Protein AF-A0A191TID4-F1 (afdb_monomer)

Secondary structure (DSS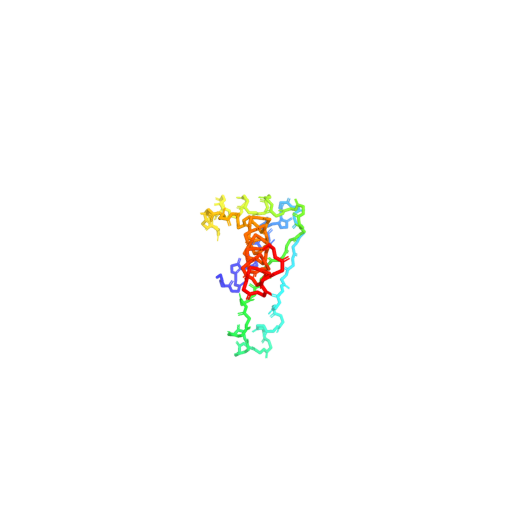P, 8-state):
--HHHHHHHHHHHHHTT--EEEESHHHHHH-GGGGGGTTSSEEEE-GGGHHHHHHHHHHTTSS---------HHHHHHHHHHHHHHHHHHHHHHTT--

Sequence (98 aa):
MSFSEIYLVRHLLEEHGIFCFTKDELLAQTAPYLTAYSNGIQLQVEEKDIIEAVSILQEHGYLAPKIEKRFNETKVVAILFAVLIILMVVYLWRKGLL

pLDDT: mean 85.99, std 11.16, range [47.47, 96.38]

Structure (mmCIF, N/CA/C/O backbone):
data_AF-A0A191TID4-F1
#
_entry.id   AF-A0A191TID4-F1
#
loop_
_atom_site.group_PDB
_atom_site.id
_atom_site.type_symbol
_atom_site.label_atom_id
_atom_site.label_alt_id
_atom_site.label_comp_id
_atom_site.label_asym_id
_atom_site.label_entity_id
_atom_site.label_seq_id
_atom_site.pdbx_PDB_ins_code
_atom_site.Cartn_x
_atom_site.Cartn_y
_atom_site.Cartn_z
_atom_site.occupancy
_atom_site.B_iso_or_equiv
_atom_site.auth_seq_id
_atom_site.auth_comp_id
_atom_site.auth_asym_id
_atom_site.auth_atom_id
_atom_site.pdbx_PDB_model_num
ATOM 1 N N . MET A 1 1 ? 3.878 3.776 5.242 1.00 69.00 1 MET A N 1
ATOM 2 C CA . MET A 1 1 ? 2.647 3.864 6.040 1.00 69.00 1 MET A CA 1
ATOM 3 C C . MET A 1 1 ? 2.763 2.863 7.172 1.00 69.00 1 MET A C 1
ATOM 5 O O . MET A 1 1 ? 3.162 1.732 6.909 1.00 69.00 1 MET A O 1
ATOM 9 N N . SER A 1 2 ? 2.552 3.288 8.412 1.00 77.38 2 SER A N 1
ATOM 10 C CA . SER A 1 2 ? 2.582 2.400 9.578 1.00 77.38 2 SER A CA 1
ATOM 11 C C . SER A 1 2 ? 1.322 1.526 9.644 1.00 77.38 2 SER A C 1
ATOM 13 O O . SER A 1 2 ? 0.319 1.824 8.998 1.00 77.38 2 SER A O 1
ATOM 15 N N . PHE A 1 3 ? 1.361 0.454 10.44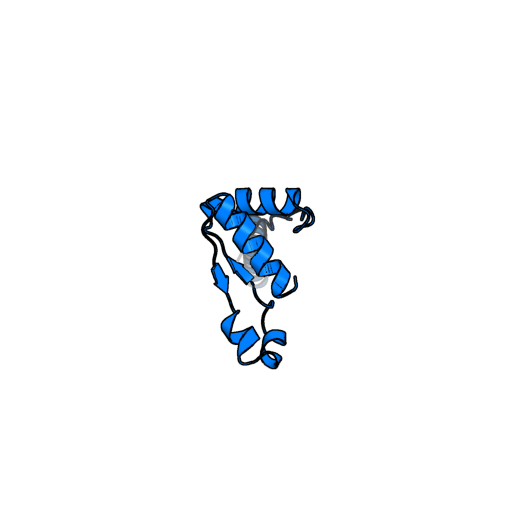4 1.00 80.38 3 PHE A N 1
ATOM 16 C CA . PHE A 1 3 ? 0.200 -0.416 10.680 1.00 80.38 3 PHE A CA 1
ATOM 17 C C . PHE A 1 3 ? -1.024 0.391 11.130 1.00 80.38 3 PHE A C 1
ATOM 19 O O . PHE A 1 3 ? -2.097 0.268 10.554 1.00 80.38 3 PHE A O 1
ATOM 26 N N . SER A 1 4 ? -0.836 1.285 12.103 1.00 85.75 4 SER A N 1
ATOM 27 C CA . SER A 1 4 ? -1.896 2.127 12.663 1.00 85.75 4 SER A CA 1
ATOM 28 C C . SER A 1 4 ? -2.491 3.095 11.637 1.00 85.75 4 SER A C 1
ATOM 30 O O . SER A 1 4 ? -3.703 3.287 11.602 1.00 85.75 4 SER A O 1
ATOM 32 N N . GLU A 1 5 ? -1.657 3.676 10.770 1.00 88.44 5 GLU A N 1
ATOM 33 C CA . GLU A 1 5 ? -2.113 4.573 9.699 1.00 88.44 5 GLU A CA 1
ATOM 34 C C . GLU A 1 5 ? -3.014 3.860 8.685 1.00 88.44 5 GLU A C 1
ATOM 36 O O . GLU A 1 5 ? -3.952 4.469 8.179 1.00 88.44 5 GLU A O 1
ATOM 41 N N . ILE A 1 6 ? -2.772 2.573 8.415 1.00 90.62 6 ILE A N 1
ATOM 42 C CA . ILE A 1 6 ? -3.595 1.793 7.482 1.00 90.62 6 ILE A CA 1
ATOM 43 C C . ILE A 1 6 ? -5.021 1.622 8.007 1.00 90.62 6 ILE A C 1
ATOM 45 O O . ILE A 1 6 ? -5.956 1.733 7.220 1.00 90.62 6 ILE A O 1
ATOM 49 N N . TYR A 1 7 ? -5.216 1.413 9.314 1.00 90.44 7 TYR A N 1
ATOM 50 C CA . TYR A 1 7 ? -6.570 1.340 9.879 1.00 90.44 7 TYR A CA 1
ATOM 51 C C . TYR A 1 7 ? -7.274 2.688 9.875 1.00 90.44 7 TYR A C 1
ATOM 53 O O . TYR A 1 7 ? -8.468 2.726 9.606 1.00 90.44 7 TYR A O 1
ATOM 61 N N . LEU A 1 8 ? -6.550 3.783 10.133 1.00 93.25 8 LEU A N 1
ATOM 62 C CA . LEU A 1 8 ? -7.123 5.128 10.046 1.00 93.25 8 LEU A CA 1
ATOM 63 C C . LEU A 1 8 ? -7.615 5.420 8.628 1.00 93.25 8 LEU A C 1
ATOM 65 O O . LEU A 1 8 ? -8.742 5.863 8.440 1.00 93.25 8 LEU A O 1
ATOM 69 N N . VAL A 1 9 ? -6.797 5.099 7.627 1.00 93.94 9 VAL A N 1
ATOM 70 C CA . VAL A 1 9 ? -7.168 5.269 6.222 1.00 93.94 9 VAL A CA 1
ATOM 71 C C . VAL A 1 9 ? -8.296 4.339 5.804 1.00 93.94 9 VAL A C 1
ATOM 73 O O . VAL A 1 9 ? -9.194 4.757 5.081 1.00 93.94 9 VAL A O 1
ATOM 76 N N . ARG A 1 10 ? -8.275 3.087 6.259 1.00 94.25 10 ARG A N 1
ATOM 77 C CA . ARG A 1 10 ? -9.362 2.145 6.009 1.00 94.25 10 ARG A CA 1
ATOM 78 C C . ARG A 1 10 ? -10.686 2.695 6.534 1.00 94.25 10 ARG A C 1
ATOM 80 O O . ARG A 1 10 ? -11.649 2.745 5.781 1.00 94.25 10 ARG A O 1
ATOM 87 N N . HIS A 1 11 ? -10.704 3.159 7.783 1.00 94.56 11 HIS A N 1
ATOM 88 C CA . HIS A 1 11 ? -11.891 3.762 8.384 1.00 94.56 11 HIS A CA 1
ATOM 89 C C . HIS A 1 11 ? -12.367 4.983 7.596 1.00 94.56 11 HIS A C 1
ATOM 91 O O . HIS A 1 11 ? -13.554 5.103 7.321 1.00 94.56 11 HIS A O 1
ATOM 97 N N . LEU A 1 12 ? -11.436 5.847 7.183 1.00 95.38 12 LEU A N 1
ATOM 98 C CA . LEU A 1 12 ? -11.740 7.023 6.374 1.00 95.38 12 LEU A CA 1
ATOM 99 C C . LEU A 1 12 ? -12.419 6.649 5.048 1.00 95.38 12 LEU A C 1
ATOM 101 O O . LEU A 1 12 ? -13.418 7.259 4.680 1.00 95.38 12 LEU A O 1
ATOM 105 N N . LEU A 1 13 ?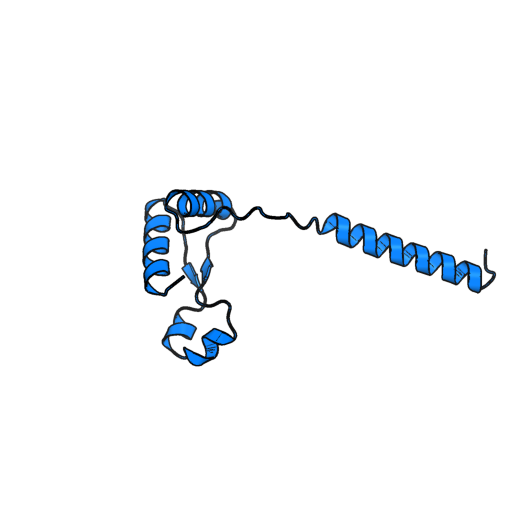 -11.898 5.654 4.326 1.00 95.38 13 LEU A N 1
ATOM 106 C CA . LEU A 1 13 ? -12.492 5.205 3.063 1.00 95.38 13 LEU A CA 1
ATOM 107 C C . LEU A 1 13 ? -13.852 4.527 3.283 1.00 95.38 13 LEU A C 1
ATOM 109 O O . LEU A 1 13 ? -14.793 4.802 2.541 1.00 95.38 13 LEU A O 1
ATOM 113 N N . GLU A 1 14 ? -13.980 3.705 4.327 1.00 95.19 14 GLU A N 1
ATOM 114 C CA . GLU A 1 14 ? -15.246 3.060 4.695 1.00 95.19 14 GLU A CA 1
ATOM 115 C C . GLU A 1 14 ? -16.327 4.094 5.073 1.00 95.19 14 GLU A C 1
ATOM 117 O O . GLU A 1 14 ? -17.485 3.931 4.689 1.00 95.19 14 GLU A O 1
ATOM 122 N N . GLU A 1 15 ? -15.965 5.196 5.744 1.00 96.38 15 GLU A N 1
ATOM 123 C CA . GLU A 1 15 ? -16.872 6.320 6.043 1.00 96.38 15 GLU A CA 1
ATOM 124 C C . GLU A 1 15 ? -17.378 7.036 4.785 1.00 96.38 15 GLU A C 1
ATOM 126 O O . GLU A 1 15 ? -18.513 7.513 4.761 1.00 96.38 15 GLU A O 1
ATOM 131 N N . HIS A 1 16 ? -16.571 7.065 3.723 1.00 94.31 16 HIS A N 1
ATOM 132 C CA . HIS A 1 16 ? -16.959 7.604 2.416 1.00 94.31 16 HIS A CA 1
ATOM 133 C C . HIS A 1 16 ? -17.705 6.575 1.549 1.00 94.31 16 HIS A C 1
ATOM 135 O O . HIS A 1 16 ? -18.023 6.848 0.396 1.00 94.31 16 HIS A O 1
ATOM 141 N N . GLY A 1 17 ? -18.019 5.393 2.092 1.00 95.00 17 GLY A N 1
ATOM 142 C CA . GLY A 1 17 ? -18.743 4.339 1.381 1.00 95.00 17 GLY A CA 1
ATOM 143 C C . GLY A 1 17 ? -17.884 3.531 0.406 1.00 95.00 17 GLY A C 1
ATOM 144 O O . GLY A 1 17 ? -18.430 2.755 -0.378 1.00 95.00 17 GLY A O 1
ATOM 145 N N . ILE A 1 18 ? -16.557 3.673 0.462 1.00 95.94 18 ILE A N 1
ATOM 146 C CA . ILE A 1 18 ? -15.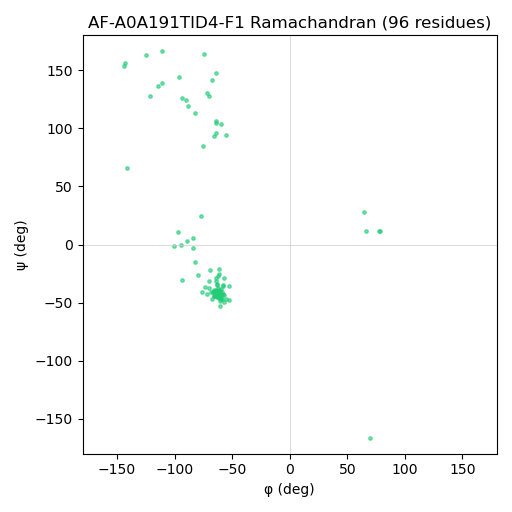623 2.936 -0.388 1.00 95.94 18 ILE A CA 1
ATOM 147 C C . ILE A 1 18 ? -15.264 1.620 0.295 1.00 95.94 18 ILE A C 1
ATOM 149 O O . ILE A 1 18 ? -14.675 1.586 1.379 1.00 95.94 18 ILE A O 1
ATOM 153 N N . PHE A 1 19 ? -15.586 0.510 -0.366 1.00 94.25 19 PHE A N 1
ATOM 154 C CA . PHE A 1 19 ? -15.178 -0.805 0.108 1.00 94.25 19 PHE A CA 1
ATOM 155 C C . PHE A 1 19 ? -13.666 -0.983 -0.057 1.00 94.25 19 PHE A C 1
ATOM 157 O O . PHE A 1 19 ? -13.115 -0.810 -1.147 1.00 94.25 19 PHE A O 1
ATOM 164 N N . CYS A 1 20 ? -12.991 -1.369 1.024 1.00 94.19 20 CYS A N 1
ATOM 165 C CA . CYS A 1 20 ? -11.559 -1.616 1.005 1.00 94.19 20 CYS A CA 1
ATOM 166 C C . CYS A 1 20 ? -11.155 -2.791 1.902 1.00 94.19 20 CYS A C 1
ATOM 168 O O . CYS A 1 20 ? -11.850 -3.159 2.850 1.00 94.19 20 CYS A O 1
ATOM 170 N N . PHE A 1 21 ? -10.013 -3.406 1.593 1.00 93.56 21 PHE A N 1
ATOM 171 C CA . PHE A 1 21 ? -9.451 -4.489 2.396 1.00 93.56 21 PHE A CA 1
ATOM 172 C C . PHE A 1 21 ? -7.928 -4.438 2.440 1.00 93.56 21 PHE A C 1
ATOM 174 O O . PHE A 1 21 ? -7.257 -3.934 1.539 1.00 93.56 21 PHE A O 1
ATOM 181 N N . THR A 1 22 ? -7.373 -4.982 3.513 1.00 92.19 22 THR A N 1
ATOM 182 C CA . THR A 1 22 ? -5.937 -5.067 3.747 1.00 92.19 22 THR A CA 1
ATOM 183 C C . THR A 1 22 ? -5.387 -6.371 3.181 1.00 92.19 22 THR A C 1
ATOM 185 O O . THR A 1 22 ? -5.819 -7.475 3.514 1.00 92.19 22 THR A O 1
ATOM 188 N N . LYS A 1 23 ? -4.393 -6.254 2.309 1.00 90.19 23 LYS A N 1
ATOM 189 C CA . LYS A 1 23 ? -3.587 -7.367 1.820 1.00 90.19 23 LYS A CA 1
ATOM 190 C C . LYS A 1 23 ? -2.306 -7.455 2.646 1.00 90.19 23 LYS A C 1
ATOM 192 O O . LYS A 1 23 ? -1.743 -6.437 3.044 1.00 90.19 23 LYS A O 1
ATOM 197 N N . ASP A 1 24 ? -1.856 -8.683 2.887 1.00 89.06 24 ASP A N 1
ATOM 198 C CA . ASP A 1 24 ? -0.617 -9.003 3.606 1.00 89.06 24 ASP A CA 1
ATOM 199 C C . ASP A 1 24 ? -0.620 -8.616 5.105 1.00 89.06 24 ASP A C 1
ATOM 201 O O . ASP A 1 24 ? 0.404 -8.725 5.776 1.00 89.06 24 ASP A O 1
ATOM 205 N N . GLU A 1 25 ? -1.783 -8.261 5.675 1.00 88.69 25 GLU A N 1
ATOM 206 C CA . GLU A 1 25 ? -1.948 -7.976 7.112 1.00 88.69 25 GLU A CA 1
ATOM 207 C C . GLU A 1 25 ? -1.594 -9.189 7.981 1.00 88.69 25 GLU A C 1
ATOM 209 O O . GLU A 1 25 ? -0.791 -9.082 8.908 1.00 88.69 25 GLU A O 1
ATOM 214 N N . LEU A 1 26 ? -2.136 -10.366 7.647 1.00 88.94 26 LEU A N 1
ATOM 215 C CA . LEU A 1 26 ? -1.852 -11.602 8.379 1.00 88.94 26 LEU A CA 1
ATOM 216 C C . LEU A 1 26 ? -0.362 -11.955 8.324 1.00 88.94 26 LEU A C 1
ATOM 218 O O . LEU A 1 26 ? 0.211 -12.392 9.320 1.00 88.94 26 LEU A O 1
ATOM 222 N N . LEU A 1 27 ? 0.276 -11.749 7.170 1.00 88.50 27 LEU A N 1
ATOM 223 C CA . LEU A 1 27 ? 1.705 -11.997 6.999 1.00 88.50 27 LEU A CA 1
ATOM 224 C C . LEU A 1 27 ? 2.528 -11.036 7.861 1.00 88.50 27 LEU A C 1
ATOM 226 O O . LEU A 1 27 ? 3.466 -11.470 8.526 1.00 88.50 27 LEU A O 1
ATOM 230 N N . ALA A 1 28 ? 2.137 -9.763 7.928 1.00 86.56 28 ALA A N 1
ATOM 231 C CA . ALA A 1 28 ? 2.780 -8.792 8.804 1.00 86.56 28 ALA A CA 1
ATOM 232 C C . ALA A 1 28 ? 2.633 -9.133 10.295 1.00 86.56 28 ALA A C 1
ATOM 234 O O . ALA A 1 28 ? 3.571 -8.912 11.059 1.00 86.56 28 ALA A O 1
ATOM 235 N N . GLN A 1 29 ? 1.501 -9.715 10.702 1.00 87.25 29 GLN A N 1
ATOM 236 C CA . GLN A 1 29 ? 1.269 -10.147 12.084 1.00 87.25 29 GLN A CA 1
ATOM 237 C C . GLN A 1 29 ? 2.009 -11.444 12.443 1.00 87.25 29 GLN A C 1
ATOM 239 O O . GLN A 1 29 ? 2.540 -11.570 13.544 1.00 87.25 29 GLN A O 1
ATOM 244 N N . THR A 1 30 ? 2.040 -12.422 11.536 1.00 91.38 30 THR A N 1
ATOM 245 C CA . THR A 1 30 ? 2.530 -13.784 11.829 1.00 91.38 30 THR A CA 1
ATOM 246 C C . THR A 1 30 ? 4.003 -13.991 11.489 1.00 91.38 30 THR A C 1
ATOM 248 O O . THR A 1 30 ? 4.686 -14.774 12.147 1.00 91.38 30 THR A O 1
ATOM 251 N N . ALA A 1 31 ? 4.513 -13.284 10.482 1.00 89.06 31 ALA A N 1
ATOM 252 C CA . ALA A 1 31 ? 5.883 -13.404 10.003 1.00 89.06 31 ALA A CA 1
ATOM 253 C C . ALA A 1 31 ? 6.452 -12.023 9.621 1.00 89.06 31 ALA A C 1
ATOM 255 O O . ALA A 1 31 ? 6.778 -11.783 8.455 1.00 89.06 31 ALA A O 1
ATOM 256 N N . PRO A 1 32 ? 6.630 -11.104 10.592 1.00 84.69 32 PRO A N 1
ATOM 257 C CA . PRO A 1 32 ? 7.074 -9.734 10.327 1.00 84.69 32 PRO A CA 1
ATOM 258 C C . PRO A 1 32 ? 8.423 -9.663 9.594 1.00 84.69 32 PRO A C 1
ATOM 260 O O . PRO A 1 32 ? 8.646 -8.752 8.806 1.00 84.69 32 PRO A O 1
AT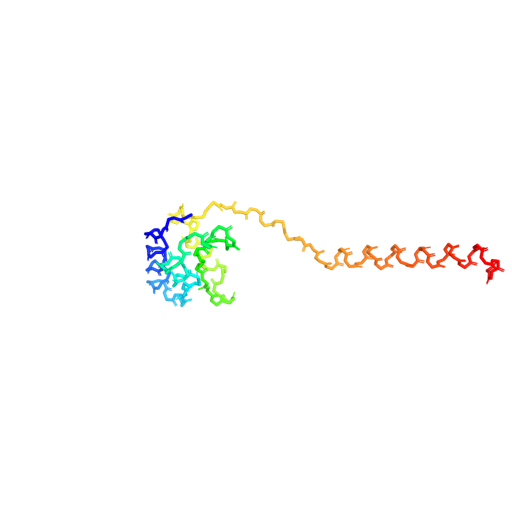OM 263 N N . TYR A 1 33 ? 9.306 -10.649 9.765 1.00 85.50 33 TYR A N 1
ATOM 264 C CA . TYR A 1 33 ? 10.585 -10.736 9.048 1.00 85.50 33 TYR A CA 1
ATOM 265 C C . TYR A 1 33 ? 10.436 -11.038 7.545 1.00 85.50 33 TYR A C 1
ATOM 267 O O . TYR A 1 33 ? 11.333 -10.714 6.768 1.00 85.50 33 TYR A O 1
ATOM 275 N N . LEU A 1 34 ? 9.313 -11.624 7.112 1.00 83.69 34 LEU A N 1
ATOM 276 C CA . LEU A 1 34 ? 9.011 -11.846 5.694 1.00 83.69 34 LEU A CA 1
ATOM 277 C C . LEU A 1 34 ? 8.431 -10.603 5.018 1.00 83.69 34 LEU A C 1
ATOM 279 O O . LEU A 1 34 ? 8.434 -10.527 3.791 1.00 83.69 34 LEU A O 1
ATOM 283 N N . THR A 1 35 ? 7.982 -9.605 5.786 1.00 77.88 35 THR A N 1
ATOM 284 C CA . THR A 1 35 ? 7.408 -8.375 5.218 1.00 77.88 35 THR A CA 1
ATOM 285 C C . THR A 1 35 ? 8.404 -7.603 4.361 1.00 77.88 35 THR A C 1
ATOM 287 O O . THR A 1 35 ? 7.977 -6.941 3.422 1.00 77.88 35 THR A O 1
ATOM 290 N N . ALA A 1 36 ? 9.712 -7.760 4.601 1.00 76.31 36 ALA A N 1
ATOM 291 C CA . ALA A 1 36 ? 10.778 -7.192 3.775 1.00 76.31 36 ALA A CA 1
ATOM 292 C C . ALA A 1 36 ? 10.767 -7.696 2.316 1.00 76.31 36 ALA A C 1
ATOM 294 O O . ALA A 1 36 ? 11.309 -7.032 1.437 1.00 76.31 36 ALA A O 1
ATOM 295 N N . TYR A 1 37 ? 10.142 -8.849 2.054 1.00 80.25 37 TYR A N 1
ATOM 296 C CA . TYR A 1 37 ? 9.943 -9.407 0.711 1.00 80.25 37 TYR A CA 1
ATOM 297 C C . TYR A 1 37 ? 8.583 -9.031 0.101 1.00 80.25 37 TYR A C 1
ATOM 299 O O . TYR A 1 37 ? 8.281 -9.415 -1.027 1.00 80.25 37 TYR A O 1
ATOM 307 N N . SER A 1 38 ? 7.761 -8.284 0.838 1.00 78.88 38 SER A N 1
ATOM 308 C CA . SER A 1 38 ? 6.488 -7.722 0.387 1.00 78.88 38 SER A CA 1
ATOM 309 C C . SER A 1 38 ? 6.601 -6.200 0.271 1.00 78.88 38 SER A C 1
ATOM 311 O O . SER A 1 38 ? 7.502 -5.590 0.842 1.00 78.88 38 SER A O 1
ATOM 313 N N . ASN A 1 39 ? 5.636 -5.552 -0.380 1.00 77.81 39 ASN A N 1
ATOM 314 C CA . ASN A 1 39 ? 5.530 -4.085 -0.359 1.00 77.81 39 ASN A CA 1
ATOM 315 C C . ASN A 1 39 ? 4.933 -3.549 0.963 1.00 77.81 39 ASN A C 1
ATOM 317 O O . ASN A 1 39 ? 4.339 -2.472 0.987 1.00 77.81 39 ASN A O 1
ATOM 321 N N . GLY A 1 40 ? 5.061 -4.305 2.057 1.00 81.81 40 GLY A N 1
ATOM 322 C CA . GLY A 1 40 ? 4.331 -4.079 3.297 1.00 81.81 40 GLY A CA 1
ATOM 323 C C . GLY A 1 40 ? 2.840 -4.388 3.156 1.00 81.81 40 GLY A C 1
ATOM 324 O O . GLY A 1 40 ? 2.394 -4.999 2.181 1.00 81.81 40 GLY A O 1
ATOM 325 N N . ILE A 1 41 ? 2.069 -3.943 4.148 1.00 88.12 41 ILE A N 1
ATOM 326 C CA . ILE A 1 41 ? 0.609 -4.065 4.140 1.00 88.12 41 ILE A CA 1
ATOM 327 C C . ILE A 1 41 ? 0.049 -3.084 3.117 1.00 88.12 41 ILE A C 1
ATOM 329 O O . ILE A 1 41 ? 0.394 -1.901 3.114 1.00 88.12 41 ILE A O 1
ATOM 333 N N . GLN A 1 42 ? -0.823 -3.584 2.252 1.00 88.75 42 GLN A N 1
ATOM 334 C CA . GLN A 1 42 ? -1.430 -2.805 1.179 1.00 88.75 42 GLN A CA 1
ATOM 335 C C . GLN A 1 42 ? -2.923 -2.673 1.432 1.00 88.75 42 GLN A C 1
ATOM 337 O O . GLN A 1 42 ? -3.577 -3.663 1.749 1.00 88.75 42 GLN A O 1
ATOM 342 N N . LEU A 1 43 ? -3.469 -1.477 1.239 1.00 91.62 43 LEU A N 1
ATOM 343 C CA . LEU A 1 43 ? -4.911 -1.274 1.204 1.00 91.62 43 LEU A CA 1
ATOM 344 C C . LEU A 1 43 ? -5.384 -1.336 -0.249 1.00 91.62 43 LEU A C 1
ATOM 346 O O . LEU A 1 43 ? -4.839 -0.651 -1.112 1.00 91.62 43 LEU A O 1
ATOM 350 N N . GLN A 1 44 ? -6.354 -2.200 -0.514 1.00 93.44 44 GLN A N 1
ATOM 351 C CA . GLN A 1 44 ? -6.917 -2.453 -1.833 1.00 93.44 44 GLN A CA 1
ATOM 352 C C . GLN A 1 44 ? -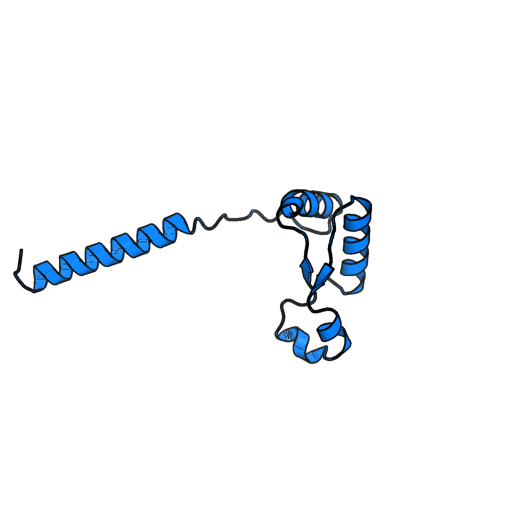8.351 -1.924 -1.871 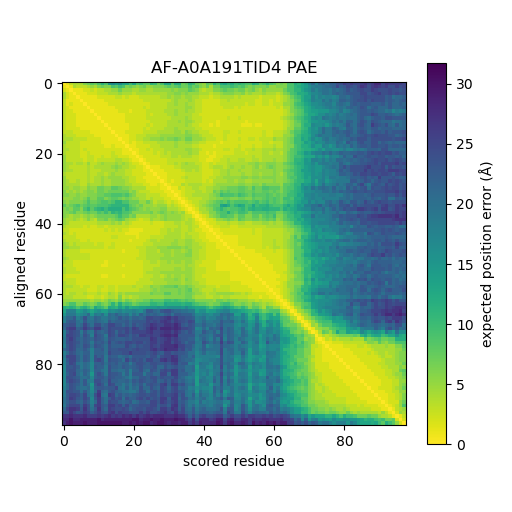1.00 93.44 44 GLN A C 1
ATOM 354 O O . GLN A 1 44 ? -9.095 -2.097 -0.905 1.00 93.44 44 GLN A O 1
ATOM 359 N N . VAL A 1 45 ? -8.721 -1.301 -2.986 1.00 95.12 45 VAL A N 1
ATOM 360 C CA . VAL A 1 45 ? -10.071 -0.805 -3.294 1.00 95.12 45 VAL A CA 1
ATOM 361 C C . VAL A 1 45 ? -10.530 -1.408 -4.616 1.00 95.12 45 VAL A C 1
ATOM 363 O O . VAL A 1 45 ? -9.709 -1.915 -5.387 1.00 95.12 45 VAL A O 1
ATOM 366 N N . GLU A 1 46 ? -11.829 -1.358 -4.897 1.00 94.50 46 GLU A N 1
ATOM 367 C CA . GLU A 1 46 ? -12.315 -1.703 -6.231 1.00 94.50 46 GLU A CA 1
ATOM 368 C C . GLU A 1 46 ? -11.783 -0.720 -7.283 1.00 94.50 46 GLU A C 1
ATOM 370 O O . GLU A 1 46 ? -11.602 0.467 -7.019 1.00 94.50 46 GLU A O 1
ATOM 375 N N . GLU A 1 47 ? -11.555 -1.208 -8.506 1.00 91.06 47 GLU A N 1
ATOM 376 C CA . GLU A 1 47 ? -10.958 -0.406 -9.584 1.00 91.06 47 GLU A CA 1
ATOM 377 C C . GLU A 1 47 ? -11.770 0.857 -9.902 1.00 91.06 47 GLU A C 1
ATOM 379 O O . GLU A 1 47 ? -11.213 1.924 -10.162 1.00 91.06 47 GLU A O 1
ATOM 384 N N . LYS A 1 48 ? -13.099 0.740 -9.814 1.00 93.19 48 LYS A N 1
ATOM 385 C CA . LYS A 1 48 ? -14.043 1.838 -10.038 1.00 93.19 48 LYS A CA 1
ATOM 386 C C . LYS A 1 48 ? -13.875 2.988 -9.028 1.00 93.19 48 LYS A C 1
ATOM 388 O O . LYS A 1 48 ? -14.139 4.131 -9.386 1.00 93.19 48 LYS A O 1
ATOM 393 N N . ASP A 1 49 ? -13.382 2.690 -7.824 1.00 94.69 49 ASP A N 1
ATOM 394 C CA . ASP A 1 49 ? -13.275 3.630 -6.704 1.00 94.69 49 ASP A CA 1
ATOM 395 C C . ASP A 1 49 ? -11.845 4.180 -6.537 1.00 94.69 49 ASP A C 1
ATOM 397 O O . ASP A 1 49 ? -11.599 5.022 -5.675 1.00 94.69 49 ASP A O 1
ATOM 401 N N . ILE A 1 50 ? -10.880 3.754 -7.370 1.00 92.56 50 ILE A N 1
ATOM 402 C CA . ILE A 1 50 ? -9.465 4.166 -7.262 1.00 92.56 50 ILE A CA 1
ATOM 403 C C . ILE A 1 50 ? -9.318 5.688 -7.286 1.00 92.56 50 ILE A C 1
ATOM 405 O O . ILE A 1 50 ? -8.582 6.251 -6.478 1.00 92.56 50 ILE A O 1
ATOM 409 N N . ILE A 1 51 ? -9.989 6.358 -8.224 1.00 91.75 51 ILE A N 1
ATOM 410 C CA . ILE A 1 51 ? -9.839 7.806 -8.421 1.00 91.75 51 ILE A CA 1
ATOM 411 C C . ILE A 1 51 ? -10.355 8.561 -7.194 1.00 91.75 51 ILE A C 1
ATOM 413 O O . ILE A 1 51 ? -9.698 9.484 -6.713 1.00 91.75 51 ILE A O 1
ATOM 417 N N . GLU A 1 52 ? -11.506 8.142 -6.676 1.00 93.62 52 GLU A N 1
ATOM 418 C CA . GLU A 1 52 ? -12.135 8.747 -5.506 1.00 93.62 52 GLU A CA 1
ATOM 419 C C . GLU A 1 52 ? -11.309 8.49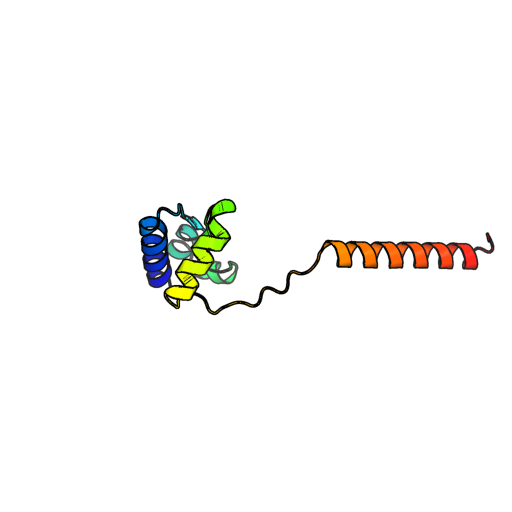7 -4.242 1.00 93.62 52 GLU A C 1
ATOM 421 O O . GLU A 1 52 ? -10.967 9.442 -3.531 1.00 93.62 52 GLU A O 1
ATOM 426 N N . ALA A 1 53 ? -10.872 7.254 -4.023 1.00 93.75 53 ALA A N 1
ATOM 427 C CA . ALA A 1 53 ? -10.010 6.892 -2.905 1.00 93.75 53 ALA A CA 1
ATOM 428 C C . ALA A 1 53 ? -8.699 7.693 -2.915 1.00 93.75 53 ALA A C 1
ATOM 430 O O . ALA A 1 53 ? -8.266 8.197 -1.880 1.00 93.75 53 ALA A O 1
ATOM 431 N N . VAL A 1 54 ? -8.071 7.866 -4.083 1.00 93.00 54 VAL A N 1
ATOM 432 C CA . VAL A 1 54 ? -6.856 8.683 -4.215 1.00 93.00 54 VAL A CA 1
ATOM 433 C C . VAL A 1 54 ? -7.136 10.154 -3.902 1.00 93.00 54 VAL A C 1
ATOM 435 O O . VAL A 1 54 ? -6.312 10.769 -3.225 1.00 93.00 54 VAL A O 1
ATOM 438 N N . SER A 1 55 ? -8.273 10.709 -4.339 1.00 92.50 55 SER A N 1
ATOM 439 C CA . SER A 1 55 ? -8.663 12.094 -4.022 1.00 92.50 55 SER A CA 1
ATOM 440 C C . SER A 1 55 ? -8.803 12.297 -2.518 1.00 92.50 55 SER A C 1
ATOM 442 O O . SER A 1 55 ? -8.123 13.148 -1.948 1.00 92.50 55 SER A O 1
ATOM 444 N N . ILE A 1 56 ? -9.588 11.443 -1.855 1.00 93.94 56 ILE A N 1
ATOM 445 C CA . ILE A 1 56 ? -9.827 11.503 -0.406 1.00 93.94 56 ILE A CA 1
ATOM 446 C C . ILE A 1 56 ? -8.500 11.423 0.355 1.00 93.94 56 ILE A C 1
ATOM 448 O O . ILE A 1 56 ? -8.248 12.197 1.281 1.00 93.94 56 ILE A O 1
ATOM 452 N N . LEU A 1 57 ? -7.608 10.521 -0.055 1.00 92.31 57 LEU A N 1
ATOM 453 C CA . LEU A 1 57 ? -6.316 10.346 0.602 1.00 92.31 57 LEU A CA 1
ATOM 454 C C . LEU A 1 57 ? -5.352 11.511 0.385 1.00 92.31 57 LEU A C 1
ATOM 456 O O . LEU A 1 57 ? -4.535 11.789 1.265 1.00 92.31 57 LEU A O 1
ATOM 460 N N . GLN A 1 58 ? -5.423 12.188 -0.759 1.00 91.94 58 GLN A N 1
ATOM 461 C CA . GLN A 1 58 ? -4.653 13.408 -1.004 1.00 91.94 58 GLN A CA 1
ATOM 462 C C . GLN A 1 58 ? -5.195 14.579 -0.182 1.00 91.94 58 GLN A C 1
ATOM 464 O O . GLN A 1 58 ? -4.409 15.303 0.427 1.00 91.94 58 GLN A O 1
ATOM 469 N N . GLU A 1 59 ? -6.518 14.729 -0.104 1.00 92.00 59 GLU A N 1
ATOM 470 C CA . GLU A 1 59 ? -7.189 15.769 0.686 1.00 92.00 59 GLU A CA 1
ATOM 471 C C . GLU A 1 59 ? -6.852 15.671 2.178 1.00 92.00 59 GLU A C 1
ATOM 473 O O . GLU A 1 59 ? -6.606 16.684 2.830 1.00 92.00 59 GLU A O 1
ATOM 478 N N . HIS A 1 60 ? -6.756 14.449 2.703 1.00 90.44 60 HIS A N 1
ATOM 479 C CA . HIS A 1 60 ? -6.432 14.188 4.107 1.00 90.44 60 HIS A CA 1
ATOM 480 C C . HIS A 1 60 ? -4.919 14.073 4.376 1.00 90.44 60 HIS A C 1
ATOM 482 O O . HIS A 1 60 ? -4.507 13.807 5.504 1.00 90.44 60 HIS A O 1
ATOM 488 N N . GLY A 1 61 ? -4.071 14.281 3.361 1.00 88.94 61 GLY A N 1
ATOM 489 C CA . GLY A 1 61 ? -2.612 14.324 3.508 1.00 88.94 61 GLY A CA 1
ATOM 490 C C . GLY A 1 61 ? -1.920 12.963 3.654 1.00 88.94 61 GLY A C 1
ATOM 491 O O . GLY A 1 61 ? -0.731 12.915 3.969 1.00 88.94 61 GLY A O 1
ATOM 492 N N . TYR A 1 62 ? -2.625 11.857 3.403 1.00 87.62 62 TYR A N 1
ATOM 493 C CA . TYR A 1 62 ? -2.065 10.501 3.439 1.00 87.62 62 TYR A CA 1
ATOM 494 C C . TYR A 1 62 ? -1.280 10.138 2.175 1.00 87.62 62 TYR A C 1
ATOM 496 O O . TYR A 1 62 ? -0.372 9.305 2.223 1.00 87.62 62 TYR A O 1
ATOM 504 N N . LEU A 1 63 ? -1.609 10.760 1.041 1.00 84.56 63 LEU A N 1
ATOM 505 C CA . LEU A 1 63 ? -0.890 10.600 -0.219 1.00 84.56 63 LEU A CA 1
ATOM 506 C C . LEU A 1 63 ? -0.370 11.948 -0.711 1.00 84.56 63 LEU A C 1
ATOM 508 O O . LEU A 1 63 ? -1.123 12.898 -0.894 1.00 84.56 63 LEU A O 1
ATOM 512 N N . ALA A 1 64 ? 0.928 12.011 -1.009 1.00 77.44 64 ALA A N 1
ATOM 513 C CA . ALA A 1 64 ? 1.453 13.090 -1.833 1.00 77.44 64 ALA A CA 1
ATOM 514 C C . ALA A 1 64 ? 0.912 12.940 -3.268 1.00 77.44 64 ALA A C 1
ATOM 516 O O . ALA A 1 64 ? 0.847 11.809 -3.765 1.00 77.44 64 ALA A O 1
ATOM 517 N N . PRO A 1 65 ? 0.563 14.043 -3.957 1.00 65.88 65 PRO A N 1
ATOM 518 C CA . PRO A 1 65 ? 0.110 13.998 -5.339 1.00 65.88 65 PRO A CA 1
ATOM 519 C C . PRO A 1 65 ? 1.206 13.382 -6.206 1.00 65.88 65 PRO A C 1
ATOM 521 O O . PRO A 1 65 ? 2.238 13.990 -6.504 1.00 65.88 65 PRO A O 1
ATOM 524 N N . LYS A 1 66 ? 1.005 12.121 -6.578 1.00 64.81 66 LYS A N 1
ATOM 525 C CA . LYS A 1 66 ? 1.917 11.401 -7.452 1.00 64.81 66 LYS A CA 1
ATOM 526 C C . LYS A 1 66 ? 1.555 11.809 -8.872 1.00 64.81 66 LYS A C 1
ATOM 528 O O . LYS A 1 66 ? 0.475 11.488 -9.355 1.00 64.81 66 LYS A O 1
ATOM 533 N N . ILE A 1 67 ? 2.454 12.526 -9.543 1.00 53.06 67 ILE A N 1
ATOM 534 C CA . ILE A 1 67 ? 2.351 12.748 -10.986 1.00 53.06 67 ILE A CA 1
ATOM 535 C C . ILE A 1 67 ? 2.538 11.375 -11.632 1.00 53.06 67 ILE A C 1
ATOM 537 O O . ILE A 1 67 ? 3.665 10.913 -11.829 1.00 53.06 67 ILE A O 1
ATOM 541 N N . GLU A 1 68 ? 1.439 10.675 -11.892 1.00 56.81 68 GLU A N 1
ATOM 542 C CA . GLU A 1 68 ? 1.482 9.410 -12.602 1.00 56.81 68 GLU A CA 1
ATOM 543 C C . GLU A 1 68 ? 1.998 9.671 -14.014 1.00 56.81 68 GLU A C 1
ATOM 545 O O . GLU A 1 68 ? 1.299 10.176 -14.895 1.00 56.81 68 GLU A O 1
ATOM 550 N N . LYS A 1 69 ? 3.258 9.307 -14.259 1.00 47.47 69 LYS A N 1
ATOM 551 C CA . LYS A 1 69 ? 3.701 9.047 -15.622 1.00 47.47 69 LYS A CA 1
ATOM 552 C C . LYS A 1 69 ? 2.899 7.838 -16.083 1.00 47.47 69 LYS A C 1
ATOM 554 O O . LYS A 1 69 ? 3.294 6.714 -15.792 1.00 47.47 69 LYS A O 1
ATOM 559 N N . ARG A 1 70 ? 1.786 8.064 -16.791 1.00 54.41 70 ARG A N 1
ATOM 560 C CA . ARG A 1 70 ? 1.146 7.029 -17.610 1.00 54.41 70 ARG A CA 1
ATOM 561 C C . ARG A 1 70 ? 2.210 6.507 -18.562 1.00 54.41 70 ARG A C 1
ATOM 563 O O . ARG A 1 70 ? 2.478 7.111 -19.604 1.00 54.41 70 ARG A O 1
AT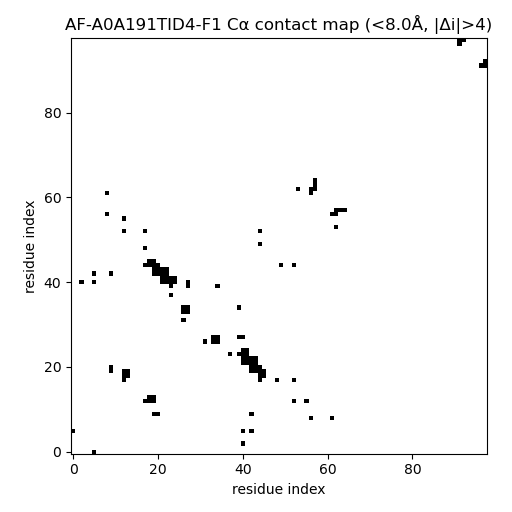OM 570 N N . PHE A 1 71 ? 2.876 5.427 -18.172 1.00 58.34 71 PHE A N 1
ATOM 571 C CA . PHE A 1 71 ? 3.745 4.699 -19.069 1.00 58.34 71 PHE A CA 1
ATOM 572 C C . PHE A 1 71 ? 2.818 4.154 -20.143 1.00 58.34 71 PHE A C 1
ATOM 574 O O . PHE A 1 71 ? 1.954 3.323 -19.892 1.00 58.34 71 PHE A O 1
ATOM 581 N N . ASN A 1 72 ? 2.897 4.762 -21.318 1.00 64.75 72 ASN A N 1
ATOM 582 C CA . ASN A 1 72 ? 2.020 4.444 -22.422 1.00 64.75 72 ASN A CA 1
ATOM 583 C C . ASN A 1 72 ? 2.508 3.108 -22.996 1.00 64.75 72 ASN A C 1
ATOM 585 O O . ASN A 1 72 ? 3.347 3.098 -23.897 1.00 64.75 72 ASN A O 1
ATOM 589 N N . GLU A 1 73 ? 2.053 1.996 -22.414 1.00 71.12 73 GLU A N 1
ATOM 590 C CA . GLU A 1 73 ? 2.468 0.635 -22.780 1.00 71.12 73 GLU A CA 1
ATOM 591 C C . GLU A 1 73 ? 2.316 0.394 -24.286 1.00 71.12 73 GLU A C 1
ATOM 593 O O . GLU A 1 73 ? 3.205 -0.165 -24.925 1.00 71.12 73 GLU A O 1
ATOM 598 N N . THR A 1 74 ? 1.279 0.970 -24.899 1.00 73.06 74 THR A N 1
ATOM 599 C CA . THR A 1 74 ? 1.072 0.968 -26.353 1.00 73.06 74 THR A CA 1
ATOM 600 C C . THR A 1 74 ? 2.221 1.592 -27.154 1.00 73.06 74 THR A C 1
ATOM 602 O O . THR A 1 74 ? 2.548 1.098 -28.232 1.00 73.06 74 THR A O 1
ATOM 605 N N . LYS A 1 75 ? 2.900 2.630 -26.644 1.00 77.69 75 LYS A N 1
ATOM 606 C CA . LYS A 1 75 ? 4.085 3.206 -27.310 1.00 77.69 75 LYS A CA 1
ATOM 607 C C . LYS A 1 75 ? 5.314 2.310 -27.174 1.00 77.69 75 LYS A C 1
ATOM 609 O O . LYS A 1 75 ? 6.091 2.212 -28.118 1.00 77.69 75 LYS A O 1
ATOM 614 N N . VAL A 1 76 ? 5.480 1.649 -26.029 1.00 80.81 76 VAL A N 1
ATOM 615 C CA . VAL A 1 76 ? 6.601 0.724 -25.795 1.00 80.81 76 VAL A CA 1
ATOM 616 C C . VAL A 1 76 ? 6.486 -0.494 -26.714 1.00 80.81 76 VAL A C 1
ATOM 618 O O . VAL A 1 76 ? 7.459 -0.861 -27.374 1.00 80.81 76 VAL A O 1
ATOM 621 N N . VAL A 1 77 ? 5.281 -1.059 -26.840 1.00 84.81 77 VAL A N 1
ATOM 622 C CA . VAL A 1 77 ? 4.994 -2.181 -27.748 1.00 84.81 77 VAL A CA 1
ATOM 623 C C . VAL A 1 77 ? 5.224 -1.790 -29.211 1.00 84.81 77 VAL A C 1
ATOM 625 O O . VAL A 1 77 ? 5.851 -2.545 -29.952 1.00 84.81 77 VAL A O 1
ATOM 628 N N . ALA A 1 78 ? 4.798 -0.591 -29.625 1.00 87.38 78 ALA A N 1
ATOM 629 C CA . ALA A 1 78 ? 5.010 -0.107 -30.990 1.00 87.38 78 ALA A CA 1
ATOM 630 C C . ALA A 1 78 ? 6.500 0.059 -31.343 1.00 87.38 78 ALA A C 1
ATOM 632 O O . ALA A 1 78 ? 6.918 -0.309 -32.441 1.00 87.38 78 ALA A O 1
ATOM 633 N N . ILE A 1 79 ? 7.313 0.567 -30.409 1.00 89.75 79 ILE A N 1
ATOM 634 C CA . ILE A 1 79 ? 8.763 0.717 -30.606 1.00 89.75 79 ILE A CA 1
ATOM 635 C C . ILE A 1 79 ? 9.432 -0.656 -30.739 1.00 89.75 79 ILE A C 1
ATOM 637 O O . ILE A 1 79 ? 10.231 -0.851 -31.652 1.00 89.75 79 ILE A O 1
ATOM 641 N N . LEU A 1 80 ? 9.078 -1.625 -29.888 1.00 91.94 80 LEU A N 1
ATOM 642 C CA . LEU A 1 80 ? 9.596 -2.995 -29.988 1.00 91.94 80 LEU A CA 1
ATOM 643 C C . LEU A 1 80 ? 9.256 -3.642 -31.336 1.00 91.94 80 LEU A C 1
ATOM 645 O O . LEU A 1 80 ? 10.129 -4.238 -31.966 1.00 91.94 80 LEU A O 1
ATOM 649 N N . PHE A 1 81 ? 8.019 -3.475 -31.811 1.00 93.62 81 PHE A N 1
ATOM 650 C CA . PHE A 1 81 ? 7.596 -3.979 -33.119 1.00 93.62 81 PHE A CA 1
ATOM 651 C C . PHE A 1 81 ? 8.388 -3.341 -34.267 1.00 93.62 81 PHE A C 1
ATOM 653 O O . PHE A 1 81 ? 8.854 -4.046 -35.160 1.00 93.62 81 PHE A O 1
ATOM 660 N N . ALA A 1 82 ? 8.595 -2.022 -34.226 1.00 93.81 82 ALA A N 1
ATOM 661 C CA . ALA A 1 82 ? 9.380 -1.311 -35.231 1.00 93.81 82 ALA A CA 1
ATOM 662 C C . ALA A 1 82 ? 10.839 -1.796 -35.268 1.00 93.81 82 ALA A C 1
ATOM 664 O O . ALA A 1 82 ? 11.379 -2.042 -36.344 1.00 93.81 82 ALA A O 1
ATOM 665 N N . VAL A 1 83 ? 11.461 -2.002 -34.103 1.00 95.88 83 VAL A N 1
ATOM 666 C CA . VAL A 1 83 ? 12.829 -2.538 -33.991 1.00 95.88 83 VAL A CA 1
ATOM 667 C C . VAL A 1 83 ? 12.921 -3.945 -34.589 1.00 95.88 83 VAL A C 1
ATOM 669 O O . VAL A 1 83 ? 13.876 -4.250 -35.302 1.00 95.88 83 VAL A O 1
ATOM 672 N N . LEU A 1 84 ? 11.914 -4.788 -34.351 1.00 95.44 84 LEU A N 1
ATOM 673 C CA . LEU A 1 84 ? 11.855 -6.154 -34.873 1.00 95.44 84 LEU A CA 1
ATOM 674 C C . LEU A 1 84 ? 11.711 -6.168 -36.404 1.00 95.44 84 LEU A C 1
ATOM 676 O O . LEU A 1 84 ? 12.414 -6.920 -37.080 1.00 95.44 84 LEU A O 1
ATOM 680 N N . ILE A 1 85 ? 10.882 -5.278 -36.961 1.00 94.62 85 ILE A N 1
ATOM 681 C CA . ILE A 1 85 ? 10.753 -5.083 -38.414 1.00 94.62 85 ILE A CA 1
ATOM 682 C C . ILE A 1 85 ? 12.077 -4.599 -39.016 1.00 94.62 85 ILE A C 1
ATOM 684 O O . ILE A 1 85 ? 12.518 -5.136 -40.030 1.00 94.62 85 ILE A O 1
ATOM 688 N N . ILE A 1 86 ? 12.749 -3.630 -38.387 1.00 95.50 86 ILE A N 1
ATOM 689 C CA . ILE A 1 86 ? 14.046 -3.121 -38.860 1.00 95.50 86 ILE A CA 1
ATOM 690 C C . ILE A 1 86 ? 15.094 -4.240 -38.871 1.00 95.50 86 ILE A C 1
ATOM 692 O O . ILE A 1 86 ? 15.787 -4.420 -39.872 1.00 95.50 86 ILE A O 1
ATOM 696 N N . LEU A 1 87 ? 15.180 -5.041 -37.804 1.00 95.25 87 LEU A N 1
ATOM 697 C CA . LEU A 1 87 ? 16.064 -6.210 -37.745 1.00 95.25 87 LEU A CA 1
ATOM 698 C C . LEU A 1 87 ? 15.758 -7.223 -38.855 1.00 95.25 87 LEU A C 1
ATOM 700 O O . LEU A 1 87 ? 16.684 -7.749 -39.473 1.00 95.25 87 LEU A O 1
ATOM 704 N N . MET A 1 88 ? 14.477 -7.469 -39.137 1.00 91.56 88 MET A N 1
ATOM 705 C CA . MET A 1 88 ? 14.049 -8.362 -40.215 1.00 91.56 88 MET A CA 1
ATOM 706 C C . MET A 1 88 ? 14.493 -7.843 -41.590 1.00 91.56 88 MET A C 1
ATOM 708 O O . MET A 1 88 ? 15.027 -8.607 -42.393 1.00 91.56 88 MET A O 1
ATOM 712 N N . VAL A 1 89 ? 14.323 -6.547 -41.860 1.00 93.25 89 VAL A N 1
ATOM 713 C CA . VAL A 1 89 ? 14.738 -5.921 -43.127 1.00 93.25 89 VAL A CA 1
ATOM 714 C C . VAL A 1 89 ? 16.259 -5.977 -43.293 1.00 93.25 89 VAL A C 1
ATOM 716 O O . VAL A 1 89 ? 16.746 -6.374 -44.351 1.00 93.25 89 VAL A O 1
ATOM 719 N N . VAL A 1 90 ? 17.018 -5.672 -42.237 1.00 94.38 90 VAL A N 1
ATOM 720 C CA . VAL A 1 90 ? 18.488 -5.782 -42.237 1.00 94.38 90 VAL A CA 1
ATOM 721 C C . VAL A 1 90 ? 18.938 -7.223 -42.497 1.00 94.38 90 VAL A C 1
ATOM 723 O O . VAL A 1 90 ? 19.886 -7.452 -43.251 1.00 94.38 90 VAL A O 1
ATOM 726 N N . TYR A 1 91 ? 18.252 -8.208 -41.914 1.00 93.38 91 TYR A N 1
ATOM 727 C CA . TYR A 1 91 ? 18.528 -9.623 -42.157 1.00 93.38 91 TYR A CA 1
ATOM 728 C C . TYR A 1 91 ? 18.302 -10.012 -43.626 1.00 93.38 91 TYR A C 1
ATOM 730 O O . TYR A 1 91 ? 19.142 -10.695 -44.216 1.00 93.38 91 TYR A O 1
ATOM 738 N N . LEU A 1 92 ? 17.205 -9.547 -44.233 1.00 90.06 92 LEU A N 1
ATOM 739 C CA . LEU A 1 92 ? 16.891 -9.813 -45.640 1.00 90.06 92 LEU A CA 1
ATOM 740 C C . LEU A 1 92 ? 17.905 -9.172 -46.597 1.00 90.06 92 LEU A C 1
ATOM 742 O O . LEU A 1 92 ? 18.345 -9.833 -47.537 1.00 90.06 92 LEU A O 1
ATOM 746 N N . TRP A 1 93 ? 18.352 -7.945 -46.309 1.00 90.06 93 TRP A N 1
ATOM 747 C CA . TRP A 1 93 ? 19.450 -7.290 -47.032 1.00 90.06 93 TRP A CA 1
ATOM 748 C C . TRP A 1 93 ? 20.755 -8.080 -46.945 1.00 90.06 93 TRP A C 1
ATOM 750 O O . TRP A 1 93 ? 21.402 -8.333 -47.958 1.00 90.06 93 TRP A O 1
ATOM 760 N N . ARG A 1 94 ? 21.134 -8.539 -45.745 1.00 86.81 94 ARG A N 1
ATOM 761 C CA . ARG A 1 94 ? 22.368 -9.315 -45.547 1.00 86.81 94 ARG A CA 1
ATOM 762 C C . ARG A 1 94 ? 22.349 -10.655 -46.287 1.00 86.81 94 ARG A C 1
ATOM 764 O O . ARG A 1 94 ? 23.404 -11.156 -46.663 1.00 86.81 94 ARG A O 1
ATOM 771 N N . LYS A 1 95 ? 21.166 -11.237 -46.485 1.00 87.69 95 LYS A N 1
ATOM 772 C CA . LYS A 1 95 ? 20.982 -12.497 -47.214 1.00 87.69 95 LYS A CA 1
ATOM 773 C C . LYS A 1 95 ? 20.909 -12.307 -48.740 1.00 87.69 95 LYS A C 1
ATOM 775 O O . LYS A 1 95 ? 20.827 -13.303 -49.449 1.00 87.69 95 LYS A O 1
ATOM 780 N N . GLY A 1 96 ? 20.953 -11.066 -49.239 1.00 81.00 96 GLY A N 1
ATOM 781 C CA . GLY A 1 96 ? 20.896 -10.759 -50.674 1.00 81.00 96 GLY A CA 1
ATOM 782 C C . GLY A 1 96 ? 19.566 -11.145 -51.325 1.00 81.00 96 GLY A C 1
ATOM 783 O O . GLY A 1 96 ? 19.541 -11.500 -52.498 1.00 81.00 96 GLY A O 1
ATOM 784 N N . LEU A 1 97 ? 18.479 -11.151 -50.545 1.00 65.31 97 LEU A N 1
ATOM 785 C CA . LEU A 1 97 ? 17.149 -11.597 -50.976 1.00 65.31 97 LEU A CA 1
ATOM 786 C C . LEU A 1 97 ? 16.232 -10.435 -51.413 1.00 65.31 97 LEU A C 1
ATOM 788 O O . LEU A 1 97 ? 15.026 -10.638 -51.547 1.00 65.31 97 LEU A O 1
ATOM 792 N N . LEU A 1 98 ? 16.789 -9.228 -51.558 1.00 54.56 98 LEU A N 1
ATOM 793 C CA . LEU A 1 98 ? 16.092 -7.966 -51.818 1.00 54.56 98 LEU A CA 1
ATOM 794 C C . LEU A 1 98 ? 16.779 -7.214 -52.959 1.00 54.56 98 LEU A C 1
ATOM 796 O O . LEU A 1 98 ? 18.031 -7.225 -52.971 1.00 54.56 98 LEU A O 1
#

Radius of gyration: 22.68 Å; Cα contacts (8 Å, |Δi|>4): 61; chains: 1; bounding box: 41×30×64 Å

Foldseek 3Di:
DDPVVVVVLCVQCVVVVWDKDKDCPVVCVPPVVCCVVPPHIDIDTPPVCVVVSVVSCVVVPNDDPDPDPPPVVVVVVVVVVVVVVVVVVVVCVVVVVD

Nearest PDB structures (foldseek):
  1yj7-assembly1_C  TM=7.895E-01  e=1.781E-01  Escherichia coli
  3eq5-assembly10_J  TM=3.875E-01  e=2.323E+00  Homo sapiens
  1sbx-assembly1_A  TM=4.339E-01  e=4.793E+00  Homo sapiens

Solvent-accessible surface area (backbone atoms only — not comparable to full-atom values): 5973 Å² total; per-residue (Å²): 134,55,77,71,54,51,54,54,51,48,52,55,38,48,74,72,70,42,67,68,48,73,41,56,49,68,47,48,73,77,40,55,83,56,32,81,81,47,92,52,68,39,82,46,62,51,79,89,47,46,68,58,54,51,49,56,32,38,76,72,66,77,37,78,90,73,82,75,76,77,74,56,60,71,57,55,54,51,51,54,50,51,52,52,52,52,53,50,52,54,51,39,56,77,68,67,76,112

Mean predicted aligned error: 11.49 Å